Protein AF-A0A8T7KKF9-F1 (afdb_monomer)

Secondary structure (DSSP, 8-state):
--HHHHHHHHHTTPPP-SSSHHHHHHHHHHHH-HHHHHHHH-TTHHHHHHHHHTS----------------------------------HHHHHHHHHHHHHHHHHHHHHHHHHHHHHHHHHHHHHHHHHTS---PPPPPPPP------

Radius of gyration: 41.65 Å; Cα contacts (8 Å, |Δi|>4): 33; chains: 1; bounding box: 125×33×108 Å

Foldseek 3Di:
DDLVVLLVCLVVVQAADDPDPVSVVSVVCCVVDVVSVVCSVCVPVVVVVVVVVVPPDPPPDDDDDDDDDDDDPPDPDPPDPPPDPPPPPVVVVVVVVVVVVVVVVVVVVVVVVVVVVVVVVVVVVVCVVVPPPPPDPDPDDDDDDDDDD

pLDDT: mean 74.13, std 18.09, range [38.41, 97.06]

Structure (mmCIF, N/CA/C/O backbone):
data_AF-A0A8T7KKF9-F1
#
_entry.id   AF-A0A8T7KKF9-F1
#
loop_
_atom_site.group_PDB
_atom_site.id
_atom_site.type_symbol
_atom_site.label_atom_id
_atom_site.label_alt_id
_atom_site.label_comp_id
_atom_site.label_asym_id
_atom_site.label_entity_id
_atom_site.label_seq_id
_atom_site.pdbx_PDB_ins_code
_atom_site.Cartn_x
_atom_site.Cartn_y
_atom_site.Cartn_z
_atom_site.occupancy
_atom_site.B_iso_or_equiv
_atom_site.auth_seq_id
_atom_site.auth_comp_id
_atom_site.auth_asym_id
_atom_site.auth_atom_id
_atom_site.pdbx_PDB_model_num
ATOM 1 N N . MET A 1 1 ? -8.313 -16.386 23.806 1.00 88.56 1 MET A N 1
ATOM 2 C CA . MET A 1 1 ? -8.692 -14.999 23.474 1.00 88.56 1 MET A CA 1
ATOM 3 C C . MET A 1 1 ? -10.080 -15.007 22.878 1.00 88.56 1 MET A C 1
ATOM 5 O O . MET A 1 1 ? -10.311 -15.713 21.898 1.00 88.56 1 MET A O 1
ATOM 9 N N . GLU A 1 2 ? -10.956 -14.195 23.457 1.00 94.31 2 GLU A N 1
ATOM 10 C CA . GLU A 1 2 ? -12.322 -13.983 22.984 1.00 94.31 2 GLU A CA 1
ATOM 11 C C . GLU A 1 2 ? -12.386 -12.911 21.888 1.00 94.31 2 GLU A C 1
ATOM 13 O O . GLU A 1 2 ? -11.564 -11.994 21.843 1.00 94.31 2 GLU A O 1
ATOM 18 N N . CYS A 1 3 ? -13.404 -12.970 21.022 1.00 93.00 3 CYS A N 1
ATOM 19 C CA . CYS A 1 3 ? -13.571 -11.984 19.943 1.00 93.00 3 CYS A CA 1
ATOM 20 C C . CYS A 1 3 ? -13.750 -10.552 20.477 1.00 93.00 3 CYS A C 1
ATOM 22 O O . CYS A 1 3 ? -13.269 -9.598 19.869 1.00 93.00 3 CYS A O 1
ATOM 24 N N . ALA A 1 4 ? -14.433 -10.384 21.614 1.00 92.38 4 ALA A N 1
ATOM 25 C CA . ALA A 1 4 ? -14.636 -9.072 22.232 1.00 92.38 4 ALA A CA 1
ATOM 26 C C . ALA A 1 4 ? -13.313 -8.452 22.709 1.00 92.38 4 ALA A C 1
ATOM 28 O O . ALA A 1 4 ? -13.086 -7.255 22.545 1.00 92.38 4 ALA A O 1
ATOM 29 N N . GLU A 1 5 ? -12.429 -9.278 23.263 1.00 95.06 5 GLU A N 1
ATOM 30 C CA . GLU A 1 5 ? -11.096 -8.872 23.696 1.00 95.06 5 GLU A CA 1
ATOM 31 C C . GLU A 1 5 ? -10.211 -8.529 22.494 1.00 95.06 5 GLU A C 1
ATOM 33 O O . GLU A 1 5 ? -9.610 -7.457 22.460 1.00 95.06 5 GLU A O 1
ATOM 38 N N . ALA A 1 6 ? -10.221 -9.372 21.456 1.00 94.25 6 ALA A N 1
ATOM 39 C CA . ALA A 1 6 ? -9.513 -9.105 20.207 1.00 94.25 6 ALA A CA 1
ATOM 40 C C . ALA A 1 6 ? -9.929 -7.759 19.590 1.00 94.25 6 ALA A C 1
ATOM 42 O O . ALA A 1 6 ? -9.072 -6.968 19.200 1.00 94.25 6 ALA A O 1
ATOM 43 N N . ARG A 1 7 ? -11.235 -7.459 19.558 1.00 91.94 7 ARG A N 1
ATOM 44 C CA . ARG A 1 7 ? -11.759 -6.175 19.062 1.00 91.94 7 ARG A CA 1
ATOM 45 C C . ARG A 1 7 ? -11.282 -4.995 19.898 1.00 91.94 7 ARG A C 1
ATOM 47 O O . ARG A 1 7 ? -10.808 -4.027 19.322 1.00 91.94 7 ARG A O 1
ATOM 54 N N . ARG A 1 8 ? -11.304 -5.101 21.232 1.00 93.31 8 ARG A N 1
ATOM 55 C CA . ARG A 1 8 ? -10.767 -4.051 22.116 1.00 93.31 8 ARG A CA 1
ATOM 56 C C . ARG A 1 8 ? -9.291 -3.767 21.844 1.00 93.31 8 ARG A C 1
ATOM 58 O O . ARG A 1 8 ? -8.897 -2.606 21.845 1.00 93.31 8 ARG A O 1
ATOM 65 N N . LEU A 1 9 ? -8.484 -4.799 21.592 1.00 94.50 9 LEU A N 1
ATOM 66 C CA . LEU A 1 9 ? -7.069 -4.624 21.253 1.00 94.50 9 LEU A CA 1
ATOM 67 C C . LEU A 1 9 ? -6.874 -3.982 19.873 1.00 94.50 9 LEU A C 1
ATOM 69 O O . LEU A 1 9 ? -6.016 -3.114 19.726 1.00 94.50 9 LEU A O 1
ATOM 73 N N . ILE A 1 10 ? -7.685 -4.366 18.883 1.00 92.12 10 ILE A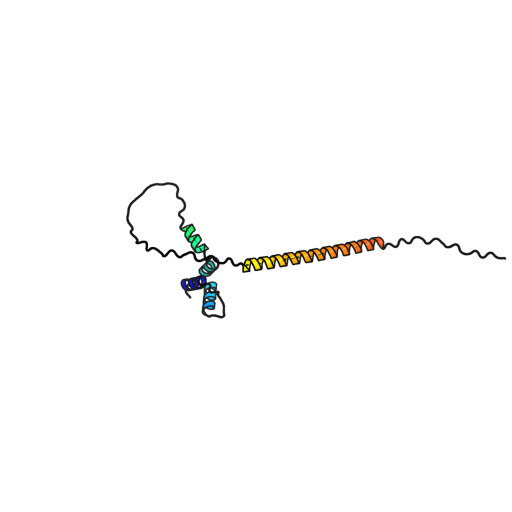 N 1
ATOM 74 C CA . ILE A 1 10 ? -7.686 -3.742 17.551 1.00 92.12 10 ILE A CA 1
ATOM 75 C C . ILE A 1 10 ? -8.077 -2.261 17.658 1.00 92.12 10 ILE A C 1
ATOM 77 O O . ILE A 1 10 ? -7.393 -1.411 17.092 1.00 92.12 10 ILE A O 1
ATOM 81 N N . ASP A 1 11 ? -9.118 -1.945 18.432 1.00 89.50 11 ASP A N 1
ATOM 82 C CA . ASP A 1 11 ? -9.581 -0.574 18.676 1.00 89.50 11 ASP A CA 1
ATOM 83 C C . ASP A 1 11 ? -8.535 0.260 19.432 1.00 89.50 11 ASP A C 1
ATOM 85 O O . ASP A 1 11 ? -8.380 1.452 19.172 1.00 89.50 11 ASP A O 1
ATOM 89 N N . ALA A 1 12 ? -7.776 -0.374 20.333 1.00 90.75 12 ALA A N 1
ATOM 90 C CA . ALA A 1 12 ? -6.634 0.225 21.021 1.00 90.75 12 ALA A CA 1
ATOM 91 C C . ALA A 1 12 ? -5.388 0.381 20.123 1.00 90.75 12 ALA A C 1
ATOM 93 O O . ALA A 1 12 ? -4.377 0.925 20.563 1.00 90.75 12 ALA A O 1
ATOM 94 N N . GLY A 1 13 ? -5.435 -0.086 18.870 1.00 90.19 13 GLY A N 1
ATOM 95 C CA . GLY A 1 13 ? -4.339 0.029 17.907 1.00 90.19 13 GLY A CA 1
ATOM 96 C C . GLY A 1 13 ? -3.202 -0.974 18.116 1.00 90.19 13 GLY A C 1
ATOM 97 O O . GLY A 1 13 ? -2.112 -0.789 17.571 1.00 90.19 13 GLY A O 1
ATOM 98 N N . VAL A 1 14 ? -3.426 -2.041 18.888 1.00 92.19 14 VAL A N 1
ATOM 99 C CA . VAL A 1 14 ? -2.420 -3.083 19.117 1.00 92.19 14 VAL A CA 1
ATOM 100 C C . VAL A 1 14 ? -2.199 -3.873 17.829 1.00 92.19 14 VAL A C 1
ATOM 102 O O . VAL A 1 14 ? -3.119 -4.475 17.273 1.00 92.19 14 VAL A O 1
ATOM 105 N N . GLN A 1 15 ? -0.955 -3.884 17.352 1.00 90.88 15 GLN A N 1
ATOM 106 C CA . GLN A 1 15 ? -0.565 -4.658 16.175 1.00 90.88 15 GLN A CA 1
ATOM 107 C C . GLN A 1 15 ? -0.150 -6.083 16.571 1.00 90.88 15 GLN A C 1
ATOM 109 O O . GLN A 1 15 ? 0.559 -6.247 17.566 1.00 90.88 15 GLN A O 1
ATOM 114 N N . PRO A 1 16 ? -0.547 -7.114 15.801 1.00 91.75 16 PRO A N 1
ATOM 115 C CA . PRO A 1 16 ? -0.074 -8.474 16.010 1.00 91.75 16 PRO A CA 1
ATOM 116 C C . PRO A 1 16 ? 1.437 -8.544 15.767 1.00 91.75 16 PRO A C 1
ATOM 118 O O . PRO A 1 16 ? 1.974 -7.868 14.890 1.00 91.75 16 PRO A O 1
ATOM 121 N N . GLY A 1 17 ? 2.121 -9.363 16.557 1.00 90.38 17 GLY A N 1
ATOM 122 C CA . GLY A 1 17 ? 3.576 -9.487 16.542 1.00 90.38 17 GLY A CA 1
ATOM 123 C C . GLY A 1 17 ? 4.037 -10.619 17.454 1.00 90.38 17 GLY A C 1
ATOM 124 O O . GLY A 1 17 ? 3.282 -11.059 18.313 1.00 90.38 17 GLY A O 1
ATOM 125 N N . SER A 1 18 ? 5.260 -11.105 17.252 1.00 87.62 18 SER A N 1
ATOM 126 C CA . SER A 1 18 ? 5.798 -12.292 17.937 1.00 87.62 18 SER A CA 1
ATOM 127 C C . SER A 1 18 ? 6.525 -11.998 19.251 1.00 87.62 18 SER A C 1
ATOM 129 O O . SER A 1 18 ? 6.807 -12.922 20.004 1.00 87.62 18 SER A O 1
ATOM 131 N N . THR A 1 19 ? 6.850 -10.736 19.526 1.00 85.62 19 THR A N 1
ATOM 132 C CA . THR A 1 19 ? 7.700 -10.340 20.660 1.00 85.62 19 THR A CA 1
ATOM 133 C C . THR A 1 19 ? 6.960 -10.209 21.988 1.00 85.62 19 THR A C 1
ATOM 135 O O . THR A 1 19 ? 7.580 -10.332 23.037 1.00 85.62 19 THR A O 1
ATOM 138 N N . ASP A 1 20 ? 5.650 -9.967 21.957 1.00 93.69 20 ASP A N 1
ATOM 139 C CA . ASP A 1 20 ? 4.801 -9.822 23.143 1.00 93.69 20 ASP A CA 1
ATOM 140 C C . ASP A 1 20 ? 3.731 -10.926 23.122 1.00 93.69 20 ASP A C 1
ATOM 142 O O . ASP A 1 20 ? 3.039 -11.057 22.103 1.00 93.69 20 ASP A O 1
ATOM 146 N N . PRO A 1 21 ? 3.560 -11.718 24.201 1.00 93.44 21 PRO A N 1
ATOM 147 C CA . PRO A 1 21 ? 2.552 -12.778 24.258 1.00 93.44 21 PRO A CA 1
ATOM 148 C C . PRO A 1 21 ? 1.136 -12.278 23.942 1.00 93.44 21 PRO A C 1
ATOM 150 O O . PRO A 1 21 ? 0.370 -12.982 23.276 1.00 93.44 21 PRO A O 1
ATOM 153 N N . LEU A 1 22 ? 0.789 -11.048 24.344 1.00 93.69 22 LEU A N 1
ATOM 154 C CA . LEU A 1 22 ? -0.518 -10.461 24.049 1.00 93.69 22 LEU A CA 1
ATOM 155 C C . LEU A 1 22 ? -0.687 -10.244 22.536 1.00 93.69 22 LEU A C 1
ATOM 157 O O . LEU A 1 22 ? -1.681 -10.674 21.945 1.00 93.69 22 LEU A O 1
ATOM 161 N N . ARG A 1 23 ? 0.317 -9.649 21.883 1.00 94.69 23 ARG A N 1
ATOM 162 C CA . ARG A 1 23 ? 0.335 -9.432 20.427 1.00 94.69 23 ARG A CA 1
ATOM 163 C C . ARG A 1 23 ? 0.370 -10.740 19.641 1.00 94.69 23 ARG A C 1
ATOM 165 O O . ARG A 1 23 ? -0.265 -10.826 18.587 1.00 94.69 23 ARG A O 1
ATOM 172 N N . ALA A 1 24 ? 1.060 -11.754 20.157 1.00 96.25 24 ALA A N 1
ATOM 173 C CA . ALA A 1 24 ? 1.124 -13.071 19.539 1.00 96.25 24 ALA A CA 1
ATOM 174 C C . ALA A 1 24 ? -0.252 -13.746 19.585 1.00 96.25 24 ALA A C 1
ATOM 176 O O . ALA A 1 24 ? -0.741 -14.224 18.560 1.00 96.25 24 ALA A O 1
ATOM 177 N N . SER A 1 25 ? -0.928 -13.701 20.740 1.00 95.50 25 SER A N 1
ATOM 178 C CA . SER A 1 25 ? -2.280 -14.252 20.902 1.00 95.50 25 SER A CA 1
ATOM 179 C C . SER A 1 25 ? -3.306 -13.587 19.975 1.00 95.50 25 SER A C 1
ATOM 181 O O . SER A 1 25 ? -4.122 -14.282 19.365 1.00 95.50 25 SER A O 1
ATOM 183 N N . LEU A 1 26 ? -3.206 -12.265 19.784 1.00 96.06 26 LEU A N 1
ATOM 184 C CA . LEU A 1 26 ? -4.021 -11.525 18.822 1.00 96.06 26 LEU A CA 1
ATOM 185 C C . LEU A 1 26 ? -3.742 -11.987 17.385 1.00 96.06 26 LEU A C 1
ATOM 187 O O . LEU A 1 26 ? -4.678 -12.208 16.618 1.00 96.06 26 LEU A O 1
ATOM 191 N N . GLY A 1 27 ? -2.470 -12.191 17.029 1.00 95.31 27 GLY A N 1
ATOM 192 C CA . GLY A 1 27 ? -2.072 -12.737 15.729 1.00 95.31 27 GLY A CA 1
ATOM 193 C C . GLY A 1 27 ? -2.674 -14.119 15.458 1.00 95.31 27 GLY A C 1
ATOM 194 O O . GLY A 1 27 ? -3.310 -14.321 14.422 1.00 95.31 27 GLY A O 1
ATOM 195 N N . PHE A 1 28 ? -2.559 -15.046 16.414 1.00 96.44 28 PHE A N 1
ATOM 196 C CA . PHE A 1 28 ? -3.163 -16.378 16.307 1.00 96.44 28 PHE A CA 1
ATOM 197 C C . PHE A 1 28 ? -4.690 -16.322 16.194 1.00 96.44 28 PHE A C 1
ATOM 199 O O . PHE A 1 28 ? -5.282 -17.049 15.393 1.00 96.44 28 PHE A O 1
ATOM 206 N N . HIS A 1 29 ? -5.341 -15.433 16.947 1.00 96.75 29 HIS A N 1
ATOM 207 C CA . HIS A 1 29 ? -6.786 -15.255 16.859 1.00 96.75 29 HIS A CA 1
ATOM 208 C C . HIS A 1 29 ? -7.213 -14.750 15.470 1.00 96.75 29 HIS A C 1
ATOM 210 O O . HIS A 1 29 ? -8.144 -15.295 14.881 1.00 96.75 29 HIS A O 1
ATOM 216 N N . LEU A 1 30 ? -6.506 -13.768 14.897 1.00 95.19 30 LEU A N 1
ATOM 217 C CA . LEU A 1 30 ? -6.783 -13.235 13.554 1.00 95.19 30 LEU A CA 1
ATOM 218 C C . LEU A 1 30 ? -6.533 -14.256 12.429 1.00 95.19 30 LEU A C 1
ATOM 220 O O . LEU A 1 30 ? -7.212 -14.229 11.394 1.00 95.19 30 LEU A O 1
ATOM 224 N N . ALA A 1 31 ? -5.591 -15.181 12.624 1.00 95.12 31 ALA A N 1
ATOM 225 C CA . ALA A 1 31 ? -5.366 -16.286 11.695 1.00 95.12 31 ALA A CA 1
ATOM 226 C C . ALA A 1 31 ? -6.571 -17.243 11.644 1.00 95.12 31 ALA A C 1
ATOM 228 O O . ALA A 1 31 ? -6.912 -17.742 10.572 1.00 95.12 31 ALA A O 1
ATOM 229 N N . ARG A 1 32 ? -7.262 -17.439 12.776 1.00 94.19 32 ARG A N 1
ATOM 230 C CA . ARG A 1 32 ? -8.369 -18.399 12.906 1.00 94.19 32 ARG A CA 1
ATOM 231 C C . ARG A 1 32 ? -9.767 -17.785 12.777 1.00 94.19 32 ARG A C 1
ATOM 233 O O . ARG A 1 32 ? -10.696 -18.491 12.403 1.00 94.19 32 ARG A O 1
ATOM 240 N N . CYS A 1 33 ? -9.931 -16.496 13.073 1.00 94.62 33 CYS A N 1
ATOM 241 C CA . CYS A 1 33 ? -11.229 -15.822 13.087 1.00 94.62 33 CYS A CA 1
ATOM 242 C C . CYS A 1 33 ? -11.368 -14.830 11.913 1.00 94.62 33 CYS A C 1
ATOM 244 O O . CYS A 1 33 ? -10.814 -13.726 11.975 1.00 94.62 33 CYS A O 1
ATOM 246 N N . PRO A 1 34 ? -12.136 -15.167 10.856 1.00 89.50 34 PRO A N 1
ATOM 247 C CA . PRO A 1 34 ? -12.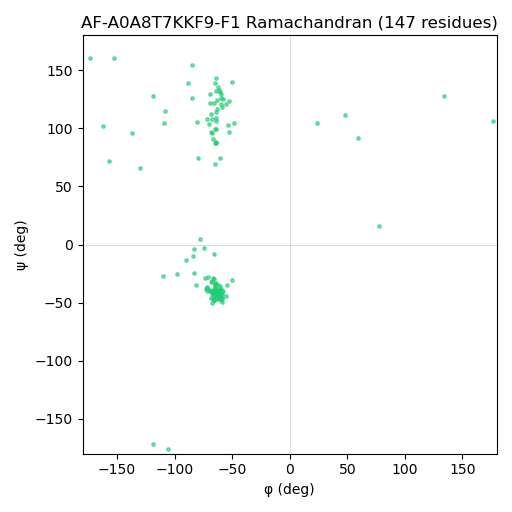308 -14.286 9.699 1.00 89.50 34 PRO A CA 1
ATOM 248 C C . PRO A 1 34 ? -13.087 -13.009 10.042 1.00 89.50 34 PRO A C 1
ATOM 250 O O . PRO A 1 34 ? -12.793 -11.951 9.496 1.00 89.50 34 PRO A O 1
ATOM 253 N N . ALA A 1 35 ? -14.021 -13.066 10.997 1.00 87.81 35 ALA A N 1
ATOM 254 C CA . ALA A 1 35 ? -14.794 -11.898 11.420 1.00 87.81 35 ALA A CA 1
ATOM 255 C C . ALA A 1 35 ? -13.908 -10.809 12.050 1.00 87.81 35 ALA A C 1
ATOM 257 O O . ALA A 1 35 ? -14.062 -9.628 11.749 1.00 87.81 35 ALA A O 1
ATOM 258 N N . CYS A 1 36 ? -12.949 -11.192 12.899 1.00 91.00 36 CYS A N 1
ATOM 259 C CA . CYS A 1 36 ? -12.002 -10.247 13.496 1.00 91.00 36 CYS A CA 1
ATOM 260 C C . CYS A 1 36 ? -10.982 -9.720 12.473 1.00 91.00 36 CYS A C 1
ATOM 262 O O . CYS A 1 36 ? -10.515 -8.590 12.604 1.00 91.00 36 CYS A O 1
ATOM 264 N N . ARG A 1 37 ? -10.670 -10.502 11.431 1.00 92.38 37 ARG A N 1
ATOM 265 C CA . ARG A 1 37 ? -9.837 -10.053 10.307 1.00 92.38 37 ARG A CA 1
ATOM 266 C C . ARG A 1 37 ? -10.549 -8.986 9.476 1.00 92.38 37 ARG A C 1
ATOM 268 O O . ARG A 1 37 ? -10.003 -7.901 9.305 1.00 92.38 37 ARG A O 1
ATOM 275 N N . ALA A 1 38 ? -11.795 -9.248 9.085 1.00 88.62 38 ALA A N 1
ATOM 276 C CA . ALA A 1 38 ? -12.634 -8.283 8.378 1.00 88.62 38 ALA A CA 1
ATOM 277 C C . ALA A 1 38 ? -12.845 -7.000 9.200 1.00 88.62 38 ALA A C 1
ATOM 279 O O . ALA A 1 38 ? -12.721 -5.901 8.668 1.00 88.62 38 ALA A O 1
ATOM 280 N N . TYR A 1 39 ? -13.073 -7.132 10.514 1.00 87.94 39 TYR A N 1
ATOM 281 C CA . TYR A 1 39 ? -13.184 -5.993 11.432 1.00 87.94 39 TYR A CA 1
ATOM 282 C C . TYR A 1 39 ? -11.916 -5.127 11.463 1.00 87.94 39 TYR A C 1
ATOM 284 O O . TYR A 1 39 ? -11.999 -3.907 11.531 1.00 87.94 39 TYR A O 1
ATOM 292 N N . ARG A 1 40 ? -10.731 -5.742 11.397 1.00 88.69 40 ARG A N 1
ATOM 293 C CA . ARG A 1 40 ? -9.448 -5.026 11.387 1.00 88.69 40 ARG A CA 1
ATOM 294 C C . ARG A 1 40 ? -9.189 -4.298 10.069 1.00 88.69 40 ARG A C 1
ATOM 296 O O . ARG A 1 40 ? -8.592 -3.226 10.080 1.00 88.69 40 ARG A O 1
ATOM 303 N N . GLU A 1 41 ? -9.586 -4.896 8.951 1.00 86.19 41 GLU A N 1
ATOM 304 C CA . GLU A 1 41 ? -9.445 -4.301 7.618 1.00 86.19 41 GLU A CA 1
ATOM 305 C C . GLU A 1 41 ? -10.436 -3.151 7.415 1.00 86.19 41 GLU A C 1
ATOM 307 O O . GLU A 1 41 ? -10.065 -2.109 6.876 1.00 86.19 41 GLU A O 1
ATOM 312 N N . HIS A 1 42 ? -11.656 -3.304 7.937 1.00 82.06 42 HIS A N 1
ATOM 313 C CA . HIS A 1 42 ? -12.746 -2.350 7.765 1.00 82.06 42 HIS A CA 1
ATOM 314 C C . HIS A 1 42 ? -13.404 -1.981 9.110 1.00 82.06 42 HIS A C 1
ATOM 316 O O . HIS A 1 42 ? -14.587 -2.259 9.330 1.00 82.06 42 HIS A O 1
ATOM 322 N N . PRO A 1 43 ? -12.678 -1.306 10.023 1.00 69.50 43 PRO A N 1
ATOM 323 C CA . PRO 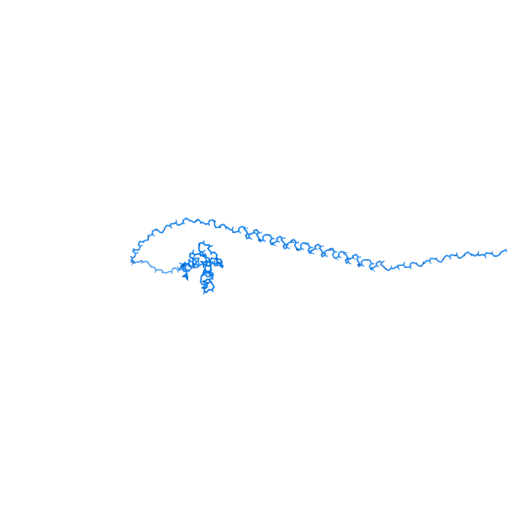A 1 43 ? -13.173 -0.986 11.367 1.00 69.50 43 PRO A CA 1
ATOM 324 C C . PRO A 1 43 ? -14.365 -0.010 11.377 1.00 69.50 43 PRO A C 1
ATOM 326 O O . PRO A 1 43 ? -14.956 0.223 12.428 1.00 69.50 43 PRO A O 1
ATOM 329 N N . GLY A 1 44 ? -14.721 0.571 10.224 1.00 64.19 44 GLY A N 1
ATOM 330 C CA . GLY A 1 44 ? -15.890 1.437 10.040 1.00 64.19 44 GLY A CA 1
ATOM 331 C C . GLY A 1 44 ? -17.011 0.827 9.194 1.00 64.19 44 GLY A C 1
ATOM 332 O O . GLY A 1 44 ? -18.173 1.164 9.422 1.00 64.19 44 GLY A O 1
ATOM 333 N N . ASP A 1 45 ? -16.707 -0.095 8.274 1.00 66.62 45 ASP A N 1
ATOM 334 C CA . ASP A 1 45 ? -17.718 -0.565 7.319 1.00 66.62 45 ASP A CA 1
ATOM 335 C C . ASP A 1 45 ? -18.734 -1.487 7.959 1.00 66.62 45 ASP A C 1
ATOM 337 O O . ASP A 1 45 ? -19.876 -1.470 7.545 1.00 66.62 45 ASP A O 1
ATOM 341 N N . VAL A 1 46 ? -18.387 -2.239 9.005 1.00 64.44 46 VAL A N 1
ATOM 342 C CA . VAL A 1 46 ? -19.375 -3.086 9.696 1.00 64.44 46 VAL A CA 1
ATOM 343 C C . VAL A 1 46 ? -20.452 -2.227 10.372 1.00 64.44 46 VAL A C 1
ATOM 345 O O . VAL A 1 46 ? -21.630 -2.577 10.351 1.00 64.44 46 VAL A O 1
ATOM 348 N N . GLY A 1 47 ? -20.063 -1.076 10.931 1.00 61.12 47 GLY A N 1
ATOM 349 C CA . GLY A 1 47 ? -20.998 -0.105 11.502 1.00 61.12 47 GLY A CA 1
ATOM 350 C C . GLY A 1 47 ? -21.802 0.633 10.431 1.00 61.12 47 GLY A C 1
ATOM 351 O O . GLY A 1 47 ? -22.988 0.881 10.624 1.00 61.12 47 GLY A O 1
ATOM 352 N N . LEU A 1 48 ? -21.180 0.931 9.288 1.00 58.22 48 LEU A N 1
ATOM 353 C CA . LEU A 1 48 ? -21.830 1.575 8.147 1.00 58.22 48 LEU A CA 1
ATOM 354 C C . LEU A 1 48 ? -22.797 0.627 7.422 1.00 58.22 48 LEU A C 1
ATOM 356 O O . LEU A 1 48 ? -23.904 1.035 7.100 1.00 58.22 48 LEU A O 1
ATOM 360 N N . LEU A 1 49 ? -22.446 -0.650 7.251 1.00 63.50 49 LEU A N 1
ATOM 361 C CA . LEU A 1 49 ? -23.336 -1.707 6.765 1.00 63.50 49 LEU A CA 1
ATOM 362 C C . LEU A 1 49 ? -24.498 -1.906 7.724 1.00 63.50 49 LEU A C 1
ATOM 364 O O . LEU A 1 49 ? -25.631 -1.961 7.273 1.00 63.50 49 LEU A O 1
ATOM 368 N N . ALA A 1 50 ? -24.245 -1.967 9.034 1.00 62.81 50 ALA A N 1
ATOM 369 C CA . ALA A 1 50 ? -25.318 -2.046 10.019 1.00 62.81 50 ALA A CA 1
ATOM 370 C C . ALA A 1 50 ? -26.236 -0.815 9.957 1.00 62.81 5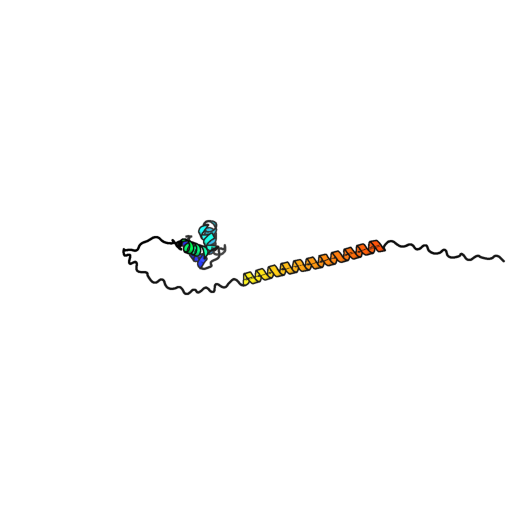0 ALA A C 1
ATOM 372 O O . ALA A 1 50 ? -27.446 -0.971 10.051 1.00 62.81 50 ALA A O 1
ATOM 373 N N . ALA A 1 51 ? -25.693 0.388 9.746 1.00 58.03 51 ALA A N 1
ATOM 374 C CA . ALA A 1 51 ? -26.483 1.603 9.567 1.00 58.03 51 ALA A CA 1
ATOM 375 C C . ALA A 1 51 ? -27.280 1.602 8.250 1.00 58.03 51 ALA A C 1
ATOM 377 O O . ALA A 1 51 ? -28.445 1.986 8.254 1.00 58.03 51 ALA A O 1
ATOM 378 N N . LEU A 1 52 ? -26.699 1.125 7.144 1.00 58.28 52 LEU A N 1
ATOM 379 C CA . LEU A 1 52 ? -27.378 0.974 5.851 1.00 58.28 52 LEU A CA 1
ATOM 380 C C . LEU A 1 52 ? -28.473 -0.100 5.900 1.00 58.28 52 LEU A C 1
ATOM 382 O O . LEU A 1 52 ? -29.565 0.125 5.400 1.00 58.28 52 LEU A O 1
ATOM 386 N N . LEU A 1 53 ? -28.212 -1.240 6.545 1.00 68.88 53 LEU A N 1
ATOM 387 C CA . LEU A 1 53 ? -29.184 -2.317 6.769 1.00 68.88 53 LEU A CA 1
ATOM 388 C C . LEU A 1 53 ? -30.290 -1.900 7.749 1.00 68.88 53 LEU A C 1
ATOM 390 O O . LEU A 1 53 ? -31.423 -2.352 7.622 1.00 68.88 53 LEU A O 1
ATOM 394 N N . ALA A 1 54 ? -29.972 -1.045 8.723 1.00 63.66 54 ALA A N 1
ATOM 395 C CA . ALA A 1 54 ? -30.940 -0.457 9.645 1.00 63.66 54 ALA A CA 1
ATOM 396 C C . ALA A 1 54 ? -31.649 0.778 9.070 1.00 63.66 54 ALA A C 1
ATOM 398 O O . ALA A 1 54 ? -32.531 1.318 9.735 1.00 63.66 54 ALA A O 1
ATOM 399 N N . THR A 1 55 ? -31.281 1.239 7.869 1.00 50.34 55 THR A N 1
ATOM 400 C CA . THR A 1 55 ? -32.014 2.289 7.160 1.00 50.34 55 THR A CA 1
ATOM 401 C C . THR A 1 55 ? -33.218 1.620 6.499 1.00 50.34 55 THR A C 1
ATOM 403 O O . THR A 1 55 ? -33.029 0.891 5.523 1.00 50.34 55 THR A O 1
ATOM 406 N N . PRO A 1 56 ? -34.450 1.799 7.012 1.00 47.66 56 PRO A N 1
ATOM 407 C CA . PRO A 1 56 ? -35.620 1.265 6.335 1.00 47.66 56 PRO A CA 1
ATOM 408 C C . PRO A 1 56 ? -35.702 1.907 4.948 1.00 47.66 56 PRO A C 1
ATOM 410 O O . PRO A 1 56 ? -35.569 3.127 4.813 1.00 47.66 56 PRO A O 1
ATOM 413 N N . ALA A 1 57 ? -35.885 1.083 3.914 1.00 47.50 57 ALA A N 1
ATOM 414 C CA . ALA A 1 57 ? -36.204 1.569 2.579 1.00 47.50 57 ALA A CA 1
ATOM 415 C C . ALA A 1 57 ? -37.385 2.556 2.679 1.00 47.50 57 ALA A C 1
ATOM 417 O O . ALA A 1 57 ? -38.293 2.309 3.478 1.00 47.50 57 ALA A O 1
ATOM 418 N N . PRO A 1 58 ? -37.397 3.673 1.927 1.00 42.88 58 PRO A N 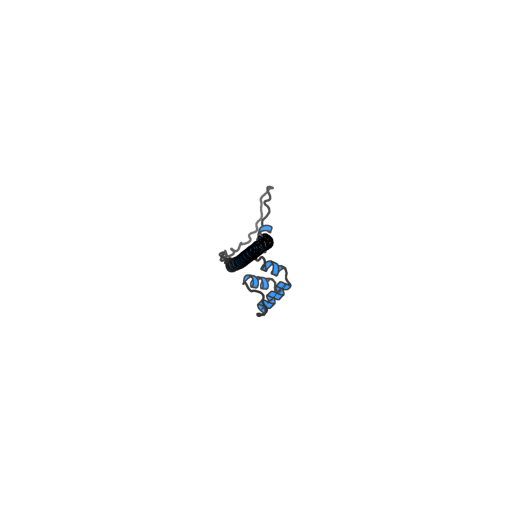1
ATOM 419 C CA . PRO A 1 58 ? -38.538 4.574 1.930 1.00 42.88 58 PRO A CA 1
ATOM 420 C C . PRO A 1 58 ? -39.734 3.854 1.293 1.00 42.88 58 PRO A C 1
ATOM 422 O O . PRO A 1 58 ? -39.922 3.880 0.079 1.00 42.88 58 PRO A O 1
ATOM 425 N N . GLU A 1 59 ? -40.532 3.182 2.123 1.00 43.38 59 GLU A N 1
ATOM 426 C CA . GLU A 1 59 ? -41.863 2.705 1.772 1.00 43.38 59 GLU A CA 1
ATOM 427 C C . GLU A 1 59 ? -42.737 3.927 1.499 1.00 43.38 59 GLU A C 1
ATOM 429 O O . GLU A 1 59 ? -43.243 4.608 2.395 1.00 43.38 59 GLU A O 1
ATOM 434 N N . SER A 1 60 ? -42.900 4.229 0.217 1.00 43.78 60 SER A N 1
ATOM 435 C CA . SER A 1 60 ? -43.973 5.088 -0.240 1.00 43.78 60 SER A CA 1
ATOM 436 C C . SER A 1 60 ? -45.317 4.413 0.056 1.00 43.78 60 SER A C 1
ATOM 438 O O . SER A 1 60 ? -45.658 3.409 -0.562 1.00 43.78 60 SER A O 1
ATOM 440 N N . LEU A 1 61 ? -46.079 5.044 0.953 1.00 52.16 61 LEU A N 1
ATOM 441 C CA . LEU A 1 61 ? -47.546 5.078 1.011 1.00 52.16 61 LEU A CA 1
ATOM 442 C C . LEU A 1 61 ? -48.295 3.737 1.156 1.00 52.16 61 LEU A C 1
ATOM 444 O O . LEU A 1 61 ? -48.802 3.204 0.177 1.00 52.16 61 LEU A O 1
ATOM 448 N N . ALA A 1 62 ? -48.568 3.333 2.404 1.00 42.75 62 ALA A N 1
ATOM 449 C CA . ALA A 1 62 ? -49.899 2.841 2.792 1.00 42.75 62 ALA A CA 1
ATOM 450 C C . ALA A 1 62 ? -50.117 2.858 4.322 1.00 42.75 62 ALA A C 1
ATOM 452 O O . ALA A 1 62 ? -49.673 1.983 5.050 1.00 42.75 62 ALA A O 1
ATOM 453 N N . ALA A 1 63 ? -50.855 3.877 4.770 1.00 45.34 63 ALA A N 1
ATOM 454 C CA . ALA A 1 63 ? -51.876 3.847 5.823 1.00 45.34 63 ALA A CA 1
ATOM 455 C C . ALA A 1 63 ? -51.601 3.162 7.191 1.00 45.34 63 ALA A C 1
ATOM 457 O O . ALA A 1 63 ? -51.725 1.948 7.329 1.00 45.34 63 ALA A O 1
ATOM 458 N N . ARG A 1 64 ? -51.525 4.011 8.240 1.00 38.4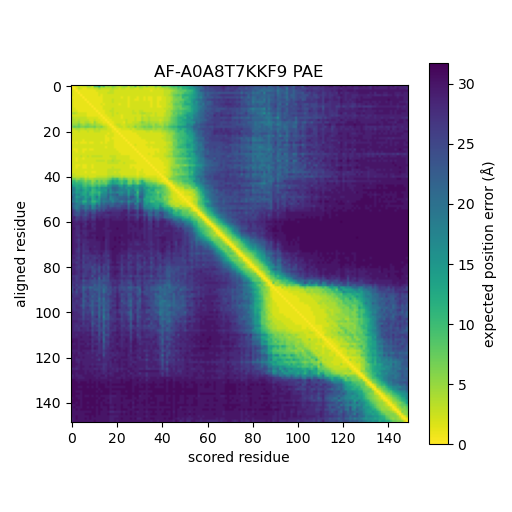1 64 ARG A N 1
ATOM 459 C CA . ARG A 1 64 ? -52.449 4.093 9.417 1.00 38.41 64 ARG A CA 1
ATOM 460 C C . ARG A 1 64 ? -51.720 4.190 10.783 1.00 38.41 64 ARG A C 1
ATOM 462 O O . ARG A 1 64 ? -50.903 3.327 11.082 1.00 38.41 64 ARG A O 1
ATOM 469 N N . PRO A 1 65 ? -52.029 5.184 11.650 1.00 48.34 65 PRO A N 1
ATOM 470 C CA . PRO A 1 65 ? -51.526 5.253 13.032 1.00 48.34 65 PRO A CA 1
ATOM 471 C C . PRO A 1 65 ? -52.641 4.883 14.061 1.00 48.34 65 PRO A C 1
ATOM 473 O O . PRO A 1 65 ? -53.761 4.579 13.644 1.00 48.34 65 PRO A O 1
ATOM 476 N N . PRO A 1 66 ? -52.406 4.962 15.392 1.00 63.97 66 PRO A N 1
ATOM 477 C CA . PRO A 1 66 ? -51.860 3.933 16.306 1.00 63.97 66 PRO A CA 1
ATOM 478 C C . PRO A 1 66 ? -52.927 3.587 17.413 1.00 63.97 66 PRO A C 1
ATOM 480 O O . PRO A 1 66 ? -54.051 4.057 17.230 1.00 63.97 66 PRO A O 1
ATOM 483 N N . PRO A 1 67 ? -52.729 2.806 18.523 1.00 53.84 67 PRO A N 1
ATOM 484 C CA . PRO A 1 67 ? -51.696 2.998 19.570 1.00 53.84 67 PRO A CA 1
ATOM 485 C C . PRO A 1 67 ? -51.212 1.727 20.328 1.00 53.84 67 PRO A C 1
ATOM 487 O O . PRO A 1 67 ? -51.919 0.733 20.418 1.00 53.84 67 PRO A O 1
ATOM 490 N N . ALA A 1 68 ? -50.032 1.788 20.964 1.00 42.69 68 ALA A N 1
ATOM 491 C CA . ALA A 1 68 ? -49.803 1.284 22.335 1.00 42.69 68 ALA A CA 1
ATOM 492 C C . ALA A 1 68 ? -48.327 1.424 22.758 1.00 42.69 68 ALA A C 1
ATOM 494 O O . ALA A 1 68 ? -47.441 0.693 22.328 1.00 42.69 68 ALA A O 1
ATOM 495 N N . THR A 1 69 ? -48.101 2.393 23.644 1.00 50.03 69 THR A N 1
ATOM 496 C CA . THR A 1 69 ? -47.226 2.325 24.826 1.00 50.03 69 THR A CA 1
ATOM 497 C C . THR A 1 69 ? -46.090 1.295 24.839 1.00 50.03 69 THR A C 1
ATOM 499 O O . THR A 1 69 ? -46.269 0.150 25.254 1.00 50.03 69 THR A O 1
ATOM 502 N N . ARG A 1 70 ? -44.857 1.770 24.634 1.00 44.59 70 ARG A N 1
ATOM 503 C CA . ARG A 1 70 ? -43.709 1.224 25.367 1.00 44.59 70 ARG A CA 1
ATOM 504 C C . ARG A 1 70 ? -42.807 2.360 25.831 1.00 44.59 70 ARG A C 1
ATOM 506 O O . ARG A 1 70 ? -41.968 2.862 25.093 1.00 44.59 70 ARG A O 1
ATOM 513 N N . ARG A 1 71 ? -43.011 2.778 27.085 1.00 49.47 71 ARG A N 1
ATOM 514 C CA . ARG A 1 71 ? -42.022 3.553 27.840 1.00 49.47 71 ARG A CA 1
ATOM 515 C C . ARG A 1 71 ? -40.803 2.654 28.041 1.00 49.47 71 ARG A C 1
ATOM 517 O O . ARG A 1 71 ? -40.801 1.811 28.930 1.00 49.47 71 ARG A O 1
ATOM 524 N N . LEU A 1 72 ? -39.777 2.829 27.222 1.00 51.22 72 LEU A N 1
ATOM 525 C CA . LEU A 1 72 ? -38.420 2.441 27.580 1.00 51.22 72 LEU A CA 1
ATOM 526 C C . LEU A 1 72 ? -37.669 3.739 27.823 1.00 51.22 72 LEU A C 1
ATOM 528 O O . LEU A 1 72 ? -37.545 4.567 26.925 1.00 51.22 72 LEU A O 1
ATOM 532 N N . LEU A 1 73 ? -37.252 3.933 29.076 1.00 50.25 73 LEU A N 1
ATOM 533 C CA . LEU A 1 73 ? -36.379 5.023 29.477 1.00 50.25 73 LEU A CA 1
ATOM 534 C C . LEU A 1 73 ? -35.138 4.995 28.581 1.00 50.25 73 LEU A C 1
ATOM 536 O O . LEU A 1 73 ? -34.243 4.167 28.760 1.00 50.25 73 LEU A O 1
ATOM 540 N N . ALA A 1 74 ? -35.097 5.904 27.611 1.00 46.41 74 ALA A N 1
ATOM 541 C CA . ALA A 1 74 ? -33.905 6.199 26.847 1.00 46.41 74 ALA A CA 1
ATOM 542 C C . ALA A 1 74 ? -32.911 6.860 27.805 1.00 46.41 74 ALA A C 1
ATOM 544 O O . ALA A 1 74 ? -32.978 8.055 28.087 1.00 46.41 74 ALA A O 1
ATOM 545 N N . ARG A 1 75 ? -32.011 6.049 28.363 1.00 51.41 75 ARG A N 1
ATOM 546 C CA . ARG A 1 75 ? -30.803 6.531 29.026 1.00 51.41 75 ARG A CA 1
ATOM 547 C C . ARG A 1 75 ? -30.067 7.414 28.010 1.00 51.41 75 ARG A C 1
ATOM 549 O O . ARG A 1 75 ? -29.745 6.900 26.938 1.00 51.41 75 ARG A O 1
ATOM 556 N N . PRO A 1 76 ? -29.805 8.702 28.290 1.00 48.00 76 PRO A N 1
ATOM 557 C CA . PRO A 1 76 ? -29.013 9.513 27.382 1.00 48.00 76 PRO A CA 1
ATOM 558 C C . PRO A 1 76 ? -27.610 8.907 27.339 1.00 48.00 76 PRO A C 1
ATOM 560 O O . PRO A 1 76 ? -26.873 8.914 28.327 1.00 48.00 76 PRO A O 1
ATOM 563 N N . ALA A 1 77 ? -27.274 8.291 26.206 1.00 57.41 77 ALA A N 1
ATOM 564 C CA . ALA A 1 77 ? -25.912 7.889 25.919 1.00 57.41 77 ALA A CA 1
ATOM 565 C C . ALA A 1 77 ? -25.057 9.166 25.890 1.00 57.41 77 ALA A C 1
ATOM 567 O O . ALA A 1 77 ? -25.478 10.152 25.279 1.00 57.41 77 ALA A O 1
ATOM 568 N N . PRO A 1 78 ? -23.887 9.194 26.549 1.00 52.53 78 PRO A N 1
ATOM 569 C CA . PRO A 1 78 ? -23.009 10.344 26.453 1.00 52.53 78 PRO A CA 1
ATOM 570 C C . PRO A 1 78 ? -22.633 10.528 24.982 1.00 52.53 78 PRO A C 1
ATOM 572 O O . PRO A 1 7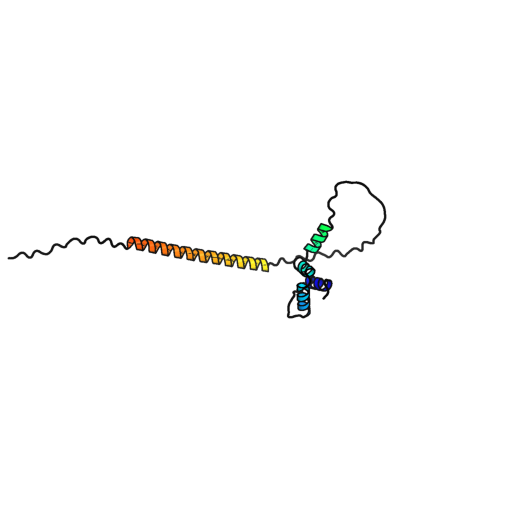8 ? -22.077 9.620 24.359 1.00 52.53 78 PRO A O 1
ATOM 575 N N . LEU A 1 79 ? -22.959 11.703 24.439 1.00 54.56 79 LEU A N 1
ATOM 576 C CA . LEU A 1 79 ? -22.418 12.214 23.187 1.00 54.56 79 LEU A CA 1
ATOM 577 C C . LEU A 1 79 ? -20.893 12.151 23.303 1.00 54.56 79 LEU A C 1
ATOM 579 O O . LEU A 1 79 ? -20.273 13.011 23.925 1.00 54.56 79 LEU A O 1
ATOM 583 N N . ARG A 1 80 ? -20.286 11.084 22.770 1.00 49.00 80 ARG A N 1
ATOM 584 C CA . ARG A 1 80 ? -18.835 11.002 22.637 1.00 49.00 80 ARG A CA 1
ATOM 585 C C . ARG A 1 80 ? -18.436 12.129 21.687 1.00 49.00 80 ARG A C 1
ATOM 587 O O . ARG A 1 80 ? -18.857 12.086 20.529 1.00 49.00 80 ARG A O 1
ATOM 594 N N . PRO A 1 81 ? -17.649 13.122 22.133 1.00 49.88 81 PRO A N 1
ATOM 595 C CA . PRO A 1 81 ? -17.107 14.098 21.213 1.00 49.88 81 PRO A CA 1
ATOM 596 C C . PRO A 1 81 ? -16.270 13.327 20.198 1.00 49.88 81 PRO A C 1
ATOM 598 O O . PRO A 1 81 ? -15.460 12.468 20.556 1.00 49.88 81 PRO A O 1
ATOM 601 N N . SER A 1 82 ? -16.532 13.598 18.924 1.00 50.66 82 SER A N 1
ATOM 602 C CA . SER A 1 82 ? -15.850 13.055 17.757 1.00 50.66 82 SER A CA 1
ATOM 603 C C . SER A 1 82 ? -14.394 13.529 17.734 1.00 50.66 82 SER A C 1
ATOM 605 O O . SER A 1 82 ? -13.981 14.341 16.909 1.00 50.66 82 SER A O 1
ATOM 607 N N . ALA A 1 83 ? -13.599 13.032 18.675 1.00 51.66 83 ALA A N 1
ATOM 608 C CA . ALA A 1 83 ? -12.162 13.188 18.721 1.00 51.66 83 ALA A CA 1
ATOM 609 C C . ALA A 1 83 ? -11.544 12.176 17.758 1.00 51.66 83 ALA A C 1
ATOM 611 O O . ALA A 1 83 ? -11.018 11.144 18.155 1.00 51.66 83 ALA A O 1
ATOM 612 N N . ALA A 1 84 ? -11.654 12.448 16.464 1.00 51.78 84 ALA A N 1
ATOM 613 C CA . ALA A 1 84 ? -10.798 11.806 15.488 1.00 51.78 84 ALA A CA 1
ATOM 614 C C . ALA A 1 84 ? -10.724 12.680 14.238 1.00 51.78 84 ALA A C 1
ATOM 616 O O . ALA A 1 84 ? -11.184 12.299 13.164 1.00 51.78 84 ALA A O 1
ATOM 617 N N . ARG A 1 85 ? -10.012 13.812 14.347 1.00 53.06 85 ARG A N 1
ATOM 618 C CA . ARG A 1 85 ? -9.083 14.193 13.271 1.00 53.06 85 ARG A CA 1
ATOM 619 C C . ARG A 1 85 ? -8.061 13.060 13.176 1.00 53.06 85 ARG A C 1
ATOM 621 O O . ARG A 1 85 ? -6.971 13.120 13.732 1.00 53.06 85 ARG A O 1
ATOM 628 N N . ARG A 1 86 ? -8.518 11.951 12.599 1.00 53.59 86 ARG A N 1
ATOM 629 C CA . ARG A 1 86 ? -7.800 10.705 12.413 1.00 53.59 86 ARG A CA 1
ATOM 630 C C . ARG A 1 86 ? -6.737 11.069 11.396 1.00 53.59 86 ARG A C 1
ATOM 632 O O . ARG A 1 86 ? -7.062 11.228 10.226 1.00 53.59 86 ARG A O 1
ATOM 639 N N . GLY A 1 87 ? -5.535 11.370 11.888 1.00 56.03 87 GLY A N 1
ATOM 640 C CA . GLY A 1 87 ? -4.424 11.848 11.077 1.00 56.03 87 GLY A CA 1
ATOM 641 C C . GLY A 1 87 ? -4.280 10.941 9.868 1.00 56.03 87 GLY A C 1
ATOM 642 O O . GLY A 1 87 ? -3.852 9.796 9.998 1.00 56.03 87 GLY A O 1
ATOM 643 N N . TRP A 1 88 ? -4.724 11.436 8.714 1.00 64.00 88 TRP A N 1
ATOM 644 C CA . TRP A 1 88 ? -4.544 10.768 7.437 1.00 64.00 88 TRP A CA 1
ATOM 645 C C . TRP A 1 88 ? -3.052 10.468 7.340 1.00 64.00 88 TRP A C 1
ATOM 647 O O . TRP A 1 88 ? -2.275 11.389 7.561 1.00 64.00 88 TRP A O 1
ATOM 657 N N . PRO A 1 89 ? -2.602 9.218 7.151 1.00 76.81 89 PRO A N 1
ATOM 658 C CA . PRO A 1 89 ? -1.179 8.905 7.190 1.00 76.81 89 PRO A CA 1
ATOM 659 C C . PRO A 1 89 ? -0.409 9.599 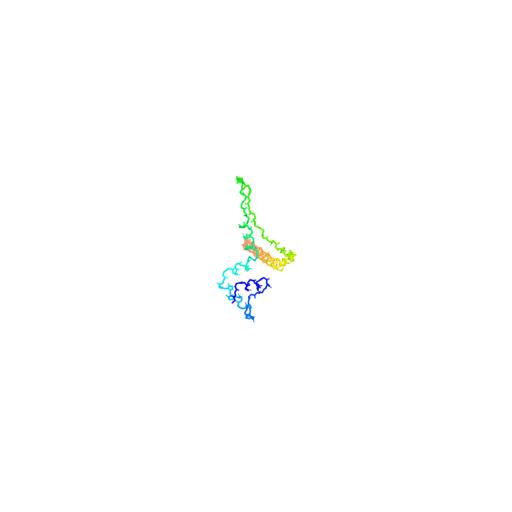6.056 1.00 76.81 89 PRO A C 1
ATOM 661 O O . PRO A 1 89 ? -0.175 9.013 5.003 1.00 76.81 89 PRO A O 1
ATOM 664 N N . TRP A 1 90 ? 0.037 10.833 6.303 1.00 83.44 90 TRP A N 1
ATOM 665 C CA . TRP A 1 90 ? 0.892 11.653 5.439 1.00 83.44 90 TRP A CA 1
ATOM 666 C C . TRP A 1 90 ? 2.126 10.870 4.976 1.00 83.44 90 TRP A C 1
ATOM 668 O O . TRP A 1 90 ? 2.590 11.046 3.856 1.00 83.44 90 TRP A O 1
ATOM 678 N N . TRP A 1 91 ? 2.607 9.934 5.804 1.00 86.31 91 TRP A N 1
ATOM 679 C CA . TRP A 1 91 ? 3.713 9.038 5.474 1.00 86.31 91 TRP A CA 1
ATOM 680 C C . TRP A 1 91 ? 3.415 8.122 4.278 1.00 86.31 91 TRP A C 1
ATOM 682 O O . TRP A 1 91 ? 4.314 7.860 3.488 1.00 86.31 91 TRP A O 1
ATOM 692 N N . ARG A 1 92 ? 2.164 7.666 4.098 1.00 86.88 92 ARG A N 1
ATOM 693 C CA . ARG A 1 92 ? 1.770 6.866 2.925 1.00 86.88 92 ARG A CA 1
ATOM 694 C C . ARG A 1 92 ? 1.788 7.713 1.661 1.00 86.88 92 ARG A C 1
ATOM 696 O O . ARG A 1 92 ? 2.236 7.232 0.628 1.00 86.88 92 ARG A O 1
ATOM 703 N N . VAL A 1 93 ? 1.353 8.971 1.761 1.00 89.12 93 VAL A N 1
ATOM 704 C CA . VAL A 1 93 ? 1.410 9.929 0.648 1.00 89.12 93 VAL A CA 1
ATOM 705 C C . VAL A 1 93 ? 2.868 10.231 0.293 1.00 89.12 93 VAL A C 1
ATOM 707 O O . VAL A 1 93 ? 3.250 10.095 -0.865 1.00 89.12 93 VAL A O 1
ATOM 710 N N . ALA A 1 94 ? 3.711 10.525 1.285 1.00 90.38 94 ALA A N 1
ATOM 711 C CA . ALA A 1 94 ? 5.143 10.744 1.088 1.00 90.38 94 ALA A CA 1
ATOM 712 C C . ALA A 1 94 ? 5.839 9.523 0.463 1.00 90.38 94 ALA A C 1
ATOM 714 O O . ALA A 1 94 ? 6.604 9.673 -0.486 1.00 90.38 94 ALA A O 1
ATOM 715 N N . LEU A 1 95 ? 5.524 8.310 0.932 1.00 94.50 95 LEU A N 1
ATOM 716 C CA . LEU A 1 95 ? 6.058 7.073 0.362 1.00 94.50 95 LEU A CA 1
ATOM 717 C C . LEU A 1 95 ? 5.591 6.877 -1.086 1.00 94.50 95 LEU A C 1
ATOM 719 O O . LEU A 1 95 ? 6.397 6.537 -1.946 1.00 94.50 95 LEU A O 1
ATOM 723 N N . SER A 1 96 ? 4.311 7.131 -1.373 1.00 93.12 96 SER A N 1
ATOM 724 C CA . SER A 1 96 ? 3.785 7.028 -2.738 1.00 93.12 96 SER A CA 1
ATOM 725 C C . SER A 1 96 ? 4.432 8.037 -3.690 1.00 93.12 96 SER A C 1
ATOM 727 O O . SER A 1 96 ? 4.788 7.670 -4.807 1.00 93.12 96 SER A O 1
ATOM 729 N N . LEU A 1 97 ? 4.675 9.271 -3.233 1.00 95.81 97 LEU A N 1
ATOM 730 C CA . LEU A 1 97 ? 5.382 10.292 -4.006 1.00 95.81 97 LEU A CA 1
ATOM 731 C C . LEU A 1 97 ? 6.842 9.909 -4.251 1.00 95.81 97 LEU A C 1
ATOM 733 O O . LEU A 1 97 ? 7.329 10.082 -5.365 1.00 95.81 97 LEU A O 1
ATOM 737 N N . LEU A 1 98 ? 7.525 9.346 -3.250 1.00 96.25 98 LEU A N 1
ATOM 738 C CA . LEU A 1 98 ? 8.899 8.866 -3.394 1.00 96.25 98 LEU A CA 1
ATOM 739 C C . LEU A 1 98 ? 8.993 7.759 -4.453 1.00 96.25 98 LEU A C 1
ATOM 741 O O . LEU A 1 98 ? 9.841 7.827 -5.339 1.00 96.25 98 LEU A O 1
ATOM 745 N N . VAL A 1 99 ? 8.103 6.763 -4.388 1.00 96.50 99 VAL A N 1
ATOM 746 C CA . VAL A 1 99 ? 8.060 5.662 -5.362 1.00 96.50 99 VAL A CA 1
ATOM 747 C C . VAL A 1 99 ? 7.755 6.188 -6.764 1.00 96.50 99 VAL A C 1
ATOM 749 O O . VAL A 1 99 ? 8.441 5.820 -7.716 1.00 96.50 99 VAL A O 1
ATOM 752 N N . ALA A 1 100 ? 6.777 7.089 -6.898 1.00 97.06 100 ALA A N 1
ATOM 753 C CA . ALA A 1 100 ? 6.448 7.710 -8.177 1.00 97.06 100 ALA A CA 1
ATOM 754 C C . ALA A 1 100 ? 7.640 8.494 -8.755 1.00 97.06 100 ALA A C 1
ATOM 756 O O . ALA A 1 100 ? 7.976 8.322 -9.926 1.00 97.06 100 ALA A O 1
ATOM 757 N N . ALA A 1 101 ? 8.325 9.295 -7.934 1.00 96.62 101 ALA A N 1
ATOM 758 C CA . ALA A 1 101 ? 9.509 10.041 -8.350 1.00 96.62 101 ALA A CA 1
ATOM 759 C C . ALA A 1 101 ? 10.646 9.112 -8.807 1.00 96.62 101 ALA A C 1
ATOM 761 O O . ALA A 1 101 ? 11.302 9.390 -9.812 1.00 96.62 101 ALA A O 1
ATOM 762 N N . LEU A 1 102 ? 10.848 7.985 -8.115 1.00 96.88 102 LEU A N 1
ATOM 763 C CA . LEU A 1 102 ? 11.861 6.994 -8.476 1.00 96.88 102 LEU A CA 1
ATOM 764 C C . LEU A 1 102 ? 11.570 6.362 -9.845 1.00 96.88 102 LEU A C 1
ATOM 766 O O . LEU A 1 102 ? 12.467 6.254 -10.679 1.00 96.88 102 LEU A O 1
ATOM 770 N N . LEU A 1 103 ? 10.309 5.993 -10.094 1.00 96.69 103 LEU A N 1
ATOM 771 C CA . LEU A 1 103 ? 9.871 5.432 -11.373 1.00 96.69 103 LEU A CA 1
ATOM 772 C C . LEU A 1 103 ? 10.021 6.442 -12.516 1.00 96.69 103 LEU A C 1
ATOM 774 O O . LEU A 1 103 ? 10.544 6.094 -13.573 1.00 96.69 103 LEU A O 1
ATOM 778 N N . ILE A 1 104 ? 9.622 7.699 -12.299 1.00 95.75 104 ILE A N 1
ATOM 779 C CA . ILE A 1 104 ? 9.776 8.770 -13.294 1.00 95.75 104 ILE A CA 1
ATOM 780 C C . ILE A 1 104 ? 11.259 8.991 -13.619 1.00 95.75 104 ILE A C 1
ATOM 782 O O . ILE A 1 104 ? 11.629 9.052 -14.791 1.00 95.75 104 ILE A O 1
ATOM 786 N N . SER A 1 105 ? 12.115 9.059 -12.595 1.00 94.19 105 SER A N 1
ATOM 787 C CA . SER A 1 105 ? 13.564 9.197 -12.767 1.00 94.19 105 SER A CA 1
ATOM 788 C C . SER A 1 105 ? 14.147 8.043 -13.588 1.00 94.19 105 SER A C 1
ATOM 790 O O . SER A 1 105 ? 14.867 8.274 -14.560 1.00 94.19 105 SER A O 1
ATOM 792 N N . LEU A 1 106 ? 13.767 6.801 -13.269 1.00 95.50 106 LEU A N 1
ATOM 793 C CA . LEU A 1 106 ? 14.221 5.614 -13.992 1.00 95.50 106 LEU A CA 1
ATOM 794 C C . LEU A 1 106 ? 13.838 5.668 -15.479 1.00 95.50 106 LEU A C 1
ATOM 796 O O . LEU A 1 106 ? 14.679 5.417 -16.343 1.00 95.50 106 LEU A O 1
ATOM 800 N N . VAL A 1 107 ? 12.592 6.040 -15.787 1.00 93.19 107 VAL A N 1
ATOM 801 C CA . VAL A 1 107 ? 12.110 6.175 -17.170 1.00 93.19 107 VAL A CA 1
ATOM 802 C C . VAL A 1 107 ? 12.877 7.267 -17.921 1.00 93.19 107 VAL A C 1
ATOM 804 O O . VAL A 1 107 ? 13.292 7.049 -19.060 1.00 93.19 107 VAL A O 1
ATOM 807 N N . LEU A 1 108 ? 13.123 8.418 -17.288 1.00 92.31 108 LEU A N 1
ATOM 808 C CA . LEU A 1 108 ? 13.891 9.510 -17.894 1.00 92.31 108 LEU A CA 1
ATOM 809 C C . LEU A 1 108 ? 15.335 9.097 -18.211 1.00 92.31 108 LEU A C 1
ATOM 811 O O . LEU A 1 108 ? 15.834 9.401 -19.298 1.00 92.31 108 LEU A O 1
ATOM 815 N N . VAL A 1 109 ? 15.996 8.381 -17.298 1.00 90.00 109 VAL A N 1
ATOM 816 C CA . VAL A 1 109 ? 17.360 7.869 -17.508 1.00 90.00 109 VAL A CA 1
ATOM 817 C C . VAL A 1 109 ? 17.390 6.861 -18.658 1.00 90.00 109 VAL A C 1
ATOM 819 O O . VAL A 1 109 ? 18.212 7.000 -19.565 1.00 90.00 109 VAL A O 1
ATOM 822 N N . MET A 1 110 ? 16.462 5.901 -18.685 1.00 87.94 110 MET A N 1
ATOM 823 C CA . MET A 1 110 ? 16.380 4.916 -19.772 1.00 87.94 110 MET A CA 1
ATOM 824 C C . MET A 1 110 ? 1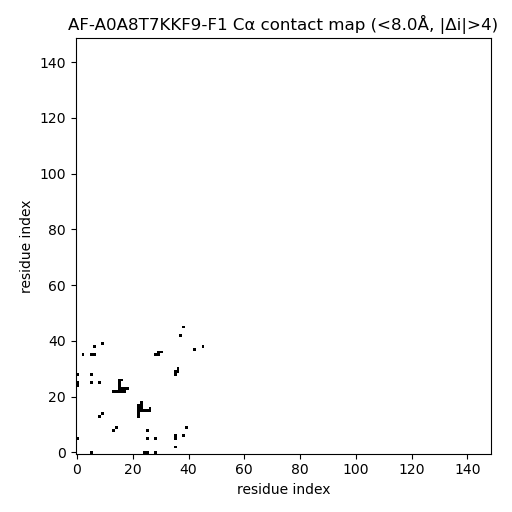6.115 5.578 -21.130 1.00 87.94 110 MET A C 1
ATOM 826 O O . MET A 1 110 ? 16.741 5.210 -22.125 1.00 87.94 110 MET A O 1
ATOM 830 N N . GLY A 1 111 ? 15.263 6.607 -21.174 1.00 84.44 111 GLY A N 1
ATOM 831 C CA . GLY A 1 111 ? 15.026 7.397 -22.383 1.00 84.44 111 GLY A CA 1
ATOM 832 C C . GLY A 1 111 ? 16.289 8.107 -22.886 1.00 84.44 111 GLY A C 1
ATOM 833 O O . GLY A 1 111 ? 16.601 8.043 -24.075 1.00 84.44 111 GLY A O 1
ATOM 834 N N . ARG A 1 112 ? 17.068 8.726 -21.988 1.00 87.88 112 ARG A N 1
ATOM 835 C CA . ARG A 1 112 ? 18.348 9.375 -22.338 1.00 87.88 112 ARG A CA 1
ATOM 836 C C . ARG A 1 112 ? 19.359 8.381 -22.914 1.00 87.88 112 ARG A C 1
ATOM 838 O O . ARG A 1 112 ? 20.012 8.696 -23.909 1.00 87.88 112 ARG A O 1
ATOM 845 N N . ILE A 1 113 ? 19.458 7.187 -22.330 1.00 85.25 113 ILE A N 1
ATOM 846 C CA . ILE A 1 113 ? 20.349 6.121 -22.814 1.00 85.25 113 ILE A CA 1
ATOM 847 C C . ILE A 1 113 ? 19.912 5.643 -24.205 1.00 85.25 113 ILE A C 1
ATOM 849 O O . ILE A 1 113 ? 20.750 5.504 -25.095 1.00 85.25 113 ILE A O 1
ATOM 853 N N . ALA A 1 114 ? 18.609 5.447 -24.427 1.00 85.06 114 ALA A N 1
ATOM 854 C CA . ALA A 1 114 ? 18.079 5.028 -25.722 1.00 85.06 114 ALA A CA 1
ATOM 855 C C . ALA A 1 114 ? 18.370 6.052 -26.834 1.00 85.06 114 ALA A C 1
ATOM 857 O O . ALA A 1 114 ? 18.785 5.668 -27.928 1.00 85.06 114 ALA A O 1
ATOM 858 N N . VAL A 1 115 ? 18.225 7.350 -26.544 1.00 84.31 115 VAL A N 1
ATOM 859 C CA . VAL A 1 115 ? 18.568 8.425 -27.490 1.00 84.31 115 VAL A CA 1
ATOM 860 C C . VAL A 1 115 ? 20.059 8.402 -27.830 1.00 84.31 115 VAL A C 1
ATOM 862 O O . VAL A 1 115 ? 20.410 8.455 -29.007 1.00 84.31 115 VAL A O 1
ATOM 865 N N . ALA A 1 116 ? 20.939 8.258 -26.834 1.00 78.19 116 ALA A N 1
ATOM 866 C CA . ALA A 1 116 ? 22.382 8.167 -27.067 1.00 78.19 116 ALA A CA 1
ATOM 867 C C . ALA A 1 116 ? 22.766 6.925 -27.895 1.00 78.19 116 ALA A C 1
ATOM 869 O O . ALA A 1 116 ? 23.593 6.998 -28.803 1.00 78.19 116 ALA A O 1
ATOM 870 N N . ALA A 1 117 ? 22.129 5.781 -27.636 1.00 75.38 117 ALA A N 1
ATOM 871 C CA . ALA A 1 117 ? 22.340 4.576 -28.431 1.00 75.38 117 ALA A CA 1
ATOM 872 C C . ALA A 1 117 ? 21.884 4.767 -29.889 1.00 75.38 117 ALA A C 1
ATOM 874 O O . ALA A 1 117 ? 22.554 4.307 -30.817 1.00 75.38 117 ALA A O 1
ATOM 875 N N . TYR A 1 118 ? 20.770 5.474 -30.103 1.00 83.81 118 TYR A N 1
ATOM 876 C CA . TYR A 1 118 ? 20.251 5.757 -31.438 1.00 83.81 118 TYR A CA 1
ATOM 877 C C . TYR A 1 118 ? 21.177 6.685 -32.237 1.00 83.81 118 TYR A C 1
ATOM 879 O O . TYR A 1 118 ? 21.455 6.409 -33.405 1.00 83.81 118 TYR A O 1
ATOM 887 N N . THR A 1 119 ? 21.722 7.736 -31.614 1.00 80.62 119 THR A N 1
ATOM 888 C CA . THR A 1 119 ? 22.653 8.656 -32.290 1.00 80.62 119 THR A CA 1
ATOM 889 C C . THR A 1 119 ? 23.961 7.969 -32.678 1.00 80.62 119 THR A C 1
ATOM 891 O O . THR A 1 119 ? 24.441 8.163 -33.794 1.00 80.62 119 THR A O 1
ATOM 894 N N . ILE A 1 120 ? 24.503 7.093 -31.823 1.00 74.69 120 ILE A N 1
ATOM 895 C CA . ILE A 1 120 ? 25.682 6.281 -32.163 1.00 74.69 120 ILE A CA 1
ATOM 896 C C . ILE A 1 120 ? 25.388 5.381 -33.370 1.00 74.69 120 ILE A C 1
ATOM 898 O O . ILE A 1 120 ? 26.189 5.317 -34.303 1.00 74.69 120 ILE A O 1
ATOM 902 N N . ARG A 1 121 ? 24.221 4.722 -33.397 1.00 74.00 121 ARG A N 1
ATOM 903 C CA . ARG A 1 121 ? 23.817 3.871 -34.527 1.00 74.00 121 ARG A CA 1
ATOM 904 C C . ARG A 1 121 ? 23.696 4.660 -35.832 1.00 74.00 121 ARG A C 1
ATOM 906 O O . ARG A 1 121 ? 24.151 4.175 -36.865 1.00 74.00 121 ARG A O 1
ATOM 913 N N . GLY A 1 122 ? 23.135 5.869 -35.775 1.00 73.50 122 GLY A N 1
ATOM 914 C CA . GLY A 1 122 ? 23.037 6.774 -36.923 1.00 73.50 122 GLY A CA 1
ATOM 915 C C . GLY A 1 122 ? 24.406 7.201 -37.457 1.00 73.50 122 GLY A C 1
ATOM 916 O O . GLY A 1 122 ? 24.659 7.096 -38.655 1.00 73.50 122 GLY A O 1
ATOM 917 N N . ASN A 1 123 ? 25.326 7.588 -36.570 1.00 71.56 123 ASN A N 1
ATOM 918 C CA . ASN A 1 123 ? 26.686 7.978 -36.955 1.00 71.56 123 ASN A CA 1
ATOM 919 C C . ASN A 1 123 ? 27.483 6.807 -37.559 1.00 71.56 123 ASN A C 1
ATOM 921 O O . ASN A 1 123 ? 28.204 6.984 -38.539 1.00 71.56 123 ASN A O 1
ATOM 925 N N . LEU A 1 124 ? 27.318 5.592 -37.024 1.00 75.00 124 LEU A N 1
ATOM 926 C CA . LEU A 1 124 ? 27.922 4.383 -37.594 1.00 75.00 124 LEU A CA 1
ATOM 927 C C . LEU A 1 124 ? 27.351 4.043 -38.976 1.00 75.00 124 LEU A C 1
ATOM 929 O O . LEU A 1 124 ? 28.098 3.621 -39.857 1.00 75.00 124 LEU A O 1
ATOM 933 N N . ALA A 1 125 ? 26.045 4.230 -39.184 1.00 72.56 125 ALA A N 1
ATOM 934 C CA . ALA A 1 125 ? 25.431 4.045 -40.494 1.00 72.56 125 ALA A CA 1
ATOM 935 C C . ALA A 1 125 ? 25.972 5.059 -41.515 1.00 72.56 125 ALA A C 1
ATOM 937 O O . ALA A 1 125 ? 26.318 4.666 -42.626 1.00 72.56 125 ALA A O 1
ATOM 938 N N . ALA A 1 126 ? 26.132 6.327 -41.121 1.00 67.56 126 ALA A N 1
ATOM 939 C CA . ALA A 1 126 ? 26.711 7.358 -41.979 1.00 67.56 126 ALA A CA 1
ATOM 940 C C . ALA A 1 126 ? 28.162 7.034 -42.381 1.00 67.56 126 ALA A C 1
ATOM 942 O O . ALA A 1 126 ? 28.495 7.116 -43.560 1.00 67.56 126 ALA A O 1
ATOM 943 N N . MET A 1 127 ? 28.998 6.574 -41.439 1.00 65.12 127 MET A N 1
ATOM 944 C CA . MET A 1 127 ? 30.381 6.167 -41.733 1.00 65.12 127 MET A CA 1
ATOM 945 C C . MET A 1 127 ? 30.474 4.962 -42.674 1.00 65.12 127 MET A C 1
ATOM 947 O O . MET A 1 127 ? 31.390 4.889 -43.486 1.00 65.12 127 MET A O 1
ATOM 951 N N . ARG A 1 128 ? 29.528 4.017 -42.612 1.00 67.50 128 ARG A N 1
ATOM 952 C CA . ARG A 1 128 ? 29.500 2.886 -43.556 1.00 67.50 128 ARG A CA 1
ATOM 953 C C . ARG A 1 128 ? 29.205 3.320 -44.991 1.00 67.50 128 ARG A C 1
ATOM 955 O O . ARG A 1 128 ? 29.665 2.658 -45.912 1.00 67.50 128 ARG A O 1
ATOM 962 N N . VAL A 1 129 ? 28.462 4.410 -45.179 1.00 61.47 129 VAL A N 1
ATOM 963 C CA . VAL A 1 129 ? 28.126 4.940 -46.510 1.00 61.47 129 VAL A CA 1
ATOM 964 C C . VAL A 1 129 ? 29.277 5.773 -47.086 1.00 61.47 129 VAL A C 1
ATOM 966 O O . VAL A 1 129 ? 29.534 5.701 -48.284 1.00 61.47 129 VAL A O 1
ATOM 969 N N . THR A 1 130 ? 30.021 6.508 -46.254 1.00 58.44 130 THR A N 1
ATOM 970 C CA . THR A 1 130 ? 31.192 7.296 -46.690 1.00 58.44 130 THR A CA 1
ATOM 971 C C . THR A 1 130 ? 32.499 6.504 -46.775 1.00 58.44 130 THR A C 1
ATOM 973 O O . THR A 1 130 ? 33.465 7.004 -47.341 1.00 58.44 130 THR A O 1
ATOM 976 N N . ALA A 1 131 ? 32.548 5.269 -46.270 1.00 56.25 131 ALA A N 1
ATOM 977 C CA . ALA A 1 131 ? 33.733 4.411 -46.335 1.00 56.25 131 ALA A CA 1
ATOM 978 C C . ALA A 1 131 ? 33.965 3.728 -47.696 1.00 56.25 131 ALA A C 1
ATOM 980 O O . ALA A 1 131 ? 34.896 2.934 -47.804 1.00 56.25 131 ALA A O 1
ATOM 981 N N . ALA A 1 132 ? 33.168 4.009 -48.733 1.00 54.00 132 ALA A N 1
ATOM 982 C CA . ALA A 1 132 ? 33.564 3.666 -50.096 1.00 54.00 132 ALA A CA 1
ATOM 983 C C . ALA A 1 132 ? 34.702 4.619 -50.504 1.00 54.00 132 ALA A C 1
ATOM 985 O O . ALA A 1 132 ? 34.441 5.806 -50.716 1.00 54.00 132 ALA A O 1
ATOM 986 N N . PRO A 1 133 ? 35.965 4.160 -50.605 1.00 55.38 133 PRO A N 1
ATOM 987 C CA . PRO A 1 133 ? 37.025 5.007 -51.111 1.00 55.38 133 PRO A CA 1
ATOM 988 C C . PRO A 1 133 ? 36.705 5.229 -52.585 1.00 55.38 133 PRO A C 1
ATOM 990 O O . PRO A 1 133 ? 36.824 4.313 -53.400 1.00 55.38 133 PRO A O 1
ATOM 993 N N . SER A 1 134 ? 36.272 6.437 -52.935 1.00 52.94 134 SER A N 1
ATOM 994 C CA . SER A 1 134 ? 36.311 6.886 -54.319 1.00 52.94 134 SER A CA 1
ATOM 995 C C . SER A 1 134 ? 37.786 6.963 -54.702 1.00 52.94 134 SER A C 1
ATOM 997 O O . SER A 1 134 ? 38.428 7.997 -54.517 1.00 52.94 134 SER A O 1
ATOM 999 N N . MET A 1 135 ? 38.343 5.846 -55.173 1.00 53.03 135 MET A N 1
ATOM 1000 C CA . MET A 1 135 ? 39.625 5.827 -55.859 1.00 53.03 135 MET A CA 1
ATOM 1001 C C . MET A 1 135 ? 39.444 6.633 -57.142 1.00 53.03 135 MET A C 1
ATOM 1003 O O . MET A 1 135 ? 39.062 6.105 -58.183 1.00 53.03 135 MET A O 1
ATOM 1007 N N . LEU A 1 136 ? 39.655 7.943 -57.047 1.00 60.66 136 LEU A N 1
ATOM 1008 C CA . LEU A 1 136 ? 39.884 8.759 -58.223 1.00 60.66 136 LEU A CA 1
ATOM 1009 C C . LEU A 1 136 ? 41.118 8.175 -58.928 1.00 60.66 136 LEU A C 1
ATOM 1011 O O . LEU A 1 136 ? 42.150 8.005 -58.271 1.00 60.66 136 LEU A O 1
ATOM 1015 N N . PRO A 1 137 ? 41.027 7.823 -60.223 1.00 61.38 137 PRO A N 1
ATOM 1016 C CA . PRO A 1 137 ? 42.185 7.361 -60.966 1.00 61.38 137 PRO A CA 1
ATOM 1017 C C . PRO A 1 137 ? 43.244 8.463 -60.935 1.00 61.38 137 PRO A C 1
ATOM 1019 O O . PRO A 1 137 ? 43.008 9.584 -61.386 1.00 61.38 137 PRO A O 1
ATOM 1022 N N . SER A 1 138 ? 44.395 8.144 -60.343 1.00 61.69 138 SER A N 1
ATOM 1023 C CA . SER A 1 138 ? 45.550 9.034 -60.326 1.00 61.69 138 SER A CA 1
ATOM 1024 C C . SER A 1 138 ? 45.958 9.315 -61.779 1.00 61.69 138 SER A C 1
ATOM 1026 O O . SER A 1 138 ? 46.132 8.355 -62.538 1.00 61.69 138 SER A O 1
ATOM 1028 N N . PRO A 1 139 ? 46.069 10.583 -62.210 1.00 72.31 139 PRO A N 1
ATOM 1029 C CA . PRO A 1 139 ? 46.494 10.892 -63.567 1.00 72.31 139 PRO A CA 1
ATOM 1030 C C . PRO A 1 139 ? 47.921 10.360 -63.788 1.00 72.31 139 PRO A C 1
ATOM 1032 O O . PRO A 1 139 ? 48.774 10.526 -62.911 1.00 72.31 139 PRO A O 1
ATOM 1035 N N . PRO A 1 140 ? 48.207 9.705 -64.929 1.00 69.50 140 PRO A N 1
ATOM 1036 C CA . PRO A 1 140 ? 49.545 9.199 -65.201 1.00 69.50 140 PRO A CA 1
ATOM 1037 C C . PRO A 1 140 ? 50.529 10.372 -65.295 1.00 69.50 140 PRO A C 1
ATOM 1039 O O . PRO A 1 140 ? 50.333 11.295 -66.086 1.00 69.50 140 PRO A O 1
ATOM 1042 N N . LEU A 1 141 ? 51.587 10.339 -64.478 1.00 72.06 141 LEU A N 1
ATOM 1043 C CA . LEU A 1 141 ? 52.696 11.284 -64.596 1.00 72.06 141 LEU A CA 1
ATOM 1044 C C . LEU A 1 141 ? 53.404 11.067 -65.947 1.00 72.06 141 LEU A C 1
ATOM 1046 O O . LEU A 1 141 ? 53.740 9.923 -66.267 1.00 72.06 141 LEU A O 1
ATOM 1050 N N . PRO A 1 142 ? 53.682 12.127 -66.728 1.00 68.25 142 PRO A N 1
ATOM 1051 C CA . PRO A 1 142 ? 54.516 12.008 -67.915 1.00 68.25 142 PRO A CA 1
ATOM 1052 C C . PRO A 1 142 ? 55.948 11.648 -67.500 1.00 68.25 142 PRO A C 1
ATOM 1054 O O . PRO A 1 142 ? 56.587 12.361 -66.724 1.00 68.25 142 PRO A O 1
ATOM 1057 N N . ALA A 1 143 ? 56.443 10.518 -68.004 1.00 72.38 143 ALA A N 1
ATOM 1058 C CA . ALA A 1 143 ? 57.828 10.104 -67.826 1.00 72.38 143 ALA A CA 1
ATOM 1059 C C . ALA A 1 143 ? 58.772 11.094 -68.540 1.00 72.38 143 ALA A C 1
ATOM 1061 O O . ALA A 1 143 ? 58.461 11.529 -69.652 1.00 72.38 143 ALA A O 1
ATOM 1062 N N . PRO A 1 144 ? 59.921 11.459 -67.943 1.00 64.94 144 PRO A N 1
ATOM 1063 C CA . PRO A 1 144 ? 60.897 12.308 -68.610 1.00 64.94 144 PRO A CA 1
ATOM 1064 C C . PRO A 1 144 ? 61.537 11.551 -69.779 1.00 64.94 144 PRO A C 1
ATOM 1066 O O . PRO A 1 144 ? 62.284 10.592 -69.589 1.00 64.94 144 PRO A O 1
ATOM 1069 N N . THR A 1 145 ? 61.241 12.001 -70.998 1.00 70.88 145 THR A N 1
ATOM 1070 C CA . THR A 1 145 ? 61.939 11.595 -72.220 1.00 70.88 145 THR A CA 1
ATOM 1071 C C . THR A 1 145 ? 63.388 12.061 -72.132 1.00 70.88 145 THR A C 1
ATOM 1073 O O . THR A 1 145 ? 63.684 13.247 -72.274 1.00 70.88 145 THR A O 1
ATOM 1076 N N . THR A 1 146 ? 64.309 11.128 -71.910 1.00 67.38 146 THR A N 1
ATOM 1077 C CA . THR A 1 146 ? 65.734 11.350 -72.152 1.00 67.38 146 THR A CA 1
ATOM 1078 C C . THR A 1 146 ? 65.949 11.434 -73.660 1.00 67.38 146 THR A C 1
ATOM 1080 O O . THR A 1 146 ? 65.907 10.417 -74.353 1.00 67.38 146 THR A O 1
ATOM 1083 N N . ALA A 1 147 ? 66.132 12.647 -74.175 1.00 61.31 147 ALA A N 1
ATOM 1084 C CA . ALA A 1 147 ? 66.602 12.865 -75.536 1.00 61.31 147 ALA A CA 1
ATOM 1085 C C . ALA A 1 147 ? 68.075 12.418 -75.643 1.00 61.31 147 ALA A C 1
ATOM 1087 O O . ALA A 1 147 ? 68.881 12.831 -74.803 1.00 61.31 147 ALA A O 1
ATOM 1088 N N . PRO A 1 148 ? 68.451 11.585 -76.628 1.00 67.38 148 PRO A N 1
ATOM 1089 C CA . PRO A 1 148 ? 69.851 11.327 -76.921 1.00 67.38 148 PRO A CA 1
ATOM 1090 C C . PRO A 1 148 ? 70.416 12.402 -77.865 1.00 67.38 148 PRO A C 1
ATOM 1092 O O . PRO A 1 148 ? 69.851 12.629 -78.930 1.00 67.38 148 PRO A O 1
ATOM 1095 N N . VAL A 1 149 ? 71.525 12.996 -77.403 1.00 50.75 149 VAL A N 1
ATOM 1096 C CA . VAL A 1 149 ? 72.675 13.626 -78.101 1.00 50.75 149 VAL A CA 1
ATOM 1097 C C . VAL A 1 149 ? 72.391 14.559 -79.278 1.00 50.75 149 VAL A C 1
ATOM 1099 O O . VAL A 1 149 ? 72.085 14.068 -80.384 1.00 50.75 149 VAL A O 1
#

Solvent-accessible surface area (backbone atoms only — not comparable to full-atom values): 9626 Å² total; per-residue (Å²): 138,53,70,70,56,48,49,53,38,51,76,70,65,58,66,62,41,86,89,42,72,68,27,31,53,46,38,57,46,44,75,73,33,66,69,61,38,50,41,69,79,36,76,58,52,63,60,50,49,50,49,56,72,66,46,76,75,88,78,79,82,83,88,86,88,87,89,82,90,79,92,68,87,77,72,81,71,79,80,71,76,84,85,61,88,64,74,72,63,60,66,59,55,52,50,50,50,51,54,51,50,51,53,52,50,52,52,53,51,53,51,53,52,52,53,54,53,49,53,54,52,52,54,53,54,52,51,63,68,65,63,61,79,80,76,69,81,76,78,83,77,83,77,85,80,81,80,83,132

Sequence (149 aa):
MECAEARRLIDAGVQPGSTDPLRASLGFHLARCPACRAYREHPGDVGLLAALLATPAPESLAARPPPATRRLLARPAPLRPSAARRGWPWWRVALSLLVAALLISLVLVMGRIAVAAYTIRGNLAAMRVTAAPSMLPSPPLPAPTTAPV

Mean predicted aligned error: 21.34 Å